Protein AF-A0A2E2PGY3-F1 (afdb_monomer)

Mean predicted aligned error: 15.73 Å

pLDDT: mean 73.82, std 18.49, range [37.84, 97.12]

Nearest PDB structures (foldseek):
  5uvd-assembly1_A  TM=5.089E-01  e=6.255E+00  Paracoccidioides brasiliensis Pb18

Solvent-accessible surface area (backbone atoms only — not comparable to full-atom values): 9531 Å² total; per-residue (Å²): 136,83,91,79,80,88,80,83,88,72,84,86,68,101,68,79,84,71,74,74,75,70,61,72,87,73,39,71,64,53,62,58,50,50,64,49,35,76,74,41,61,76,64,38,73,75,42,98,61,32,68,62,49,49,49,50,43,37,78,70,53,62,66,45,64,40,75,43,79,54,97,93,40,84,41,79,24,31,36,24,83,54,60,84,36,46,77,40,78,34,84,44,70,72,65,18,63,47,81,81,63,63,69,62,51,53,54,48,52,57,48,42,76,76,40,43,70,61,53,50,54,54,51,53,51,47,44,72,70,35,68,67,48,47,50,46,67,60,74,65,54,71,90,60,72,86,70,79,60,91,129

Foldseek 3Di:
DDDDDDDDPDDPDPPPPPPPPPPPVPPPVVVVVVVVCVVPVVVLVVDPPSVVVVVVCCVFPVPAFAWDDDPLDIDTWHAACDAPQHRDTHRGNVVRNDDDDVVVVVVVVVCCVVCVVVVVVVVVCCCPPRPVSVVRVVVRDPPDPVPPDDD

Radius of gyration: 26.33 Å; Cα contacts (8 Å, |Δi|>4): 103; chains: 1; bounding box: 44×37×96 Å

Secondary structure (DSSP, 8-state):
-------------TTTT------GGG-HHHHHHHHHHTT-GGGGGGSTTHHHHHHHHIIIIITTEEEEEETTEEEEEEEP-SSTTTT-EESSSGGGTSPP-HHHHHHHHHHHHHHHHHHHHHHHHHHHH-HHHHHHHHHT--S-TT-----

Structure (mmCIF, N/CA/C/O backbone):
data_AF-A0A2E2PGY3-F1
#
_entry.id   AF-A0A2E2PGY3-F1
#
loop_
_atom_site.group_PDB
_atom_site.id
_atom_site.type_symbol
_atom_site.label_atom_id
_atom_site.label_alt_id
_atom_site.label_comp_id
_atom_site.label_asym_id
_atom_site.label_entity_id
_atom_site.label_seq_id
_atom_site.pdbx_PDB_ins_code
_atom_site.Cartn_x
_atom_site.Cartn_y
_atom_site.Cartn_z
_atom_site.occupancy
_atom_site.B_iso_or_equiv
_atom_site.auth_seq_id
_atom_site.auth_comp_id
_atom_site.auth_asym_id
_atom_site.auth_atom_id
_atom_site.pdbx_PDB_model_num
ATOM 1 N N . MET A 1 1 ? 32.271 5.267 -75.130 1.00 41.75 1 MET A N 1
ATOM 2 C CA . MET A 1 1 ? 32.790 5.834 -73.867 1.00 41.75 1 MET A CA 1
ATOM 3 C C . MET A 1 1 ? 31.605 6.355 -73.077 1.00 41.75 1 MET A C 1
ATOM 5 O O . MET A 1 1 ? 30.869 7.186 -73.586 1.00 41.75 1 MET A O 1
ATOM 9 N N . PHE A 1 2 ? 31.351 5.750 -71.919 1.00 45.00 2 PHE A N 1
ATOM 10 C CA . PHE A 1 2 ? 30.155 5.962 -71.108 1.00 45.00 2 PHE A CA 1
ATOM 11 C C . PHE A 1 2 ? 30.185 7.317 -70.392 1.00 45.00 2 PHE A C 1
ATOM 13 O O . PHE A 1 2 ? 31.147 7.625 -69.694 1.00 45.00 2 PHE A O 1
ATOM 20 N N . LEU A 1 3 ? 29.094 8.073 -70.526 1.00 45.09 3 LEU A N 1
ATOM 21 C CA . LEU A 1 3 ? 28.716 9.149 -69.613 1.00 45.09 3 LEU A CA 1
ATOM 22 C C . LEU A 1 3 ? 28.573 8.563 -68.202 1.00 45.09 3 LEU A C 1
ATOM 24 O O . LEU A 1 3 ? 27.796 7.626 -68.004 1.00 45.09 3 LEU A O 1
ATOM 28 N N . ARG A 1 4 ? 29.300 9.106 -67.222 1.00 47.47 4 ARG A N 1
ATOM 29 C CA . ARG A 1 4 ? 29.033 8.851 -65.804 1.00 47.47 4 ARG A CA 1
ATOM 30 C C . ARG A 1 4 ? 28.898 10.160 -65.048 1.00 47.47 4 ARG A C 1
ATOM 32 O O . ARG A 1 4 ? 29.622 11.120 -65.277 1.00 47.47 4 ARG A O 1
ATOM 39 N N . GLN A 1 5 ? 27.860 10.136 -64.232 1.00 45.78 5 GLN A N 1
ATOM 40 C CA . GLN A 1 5 ? 27.183 11.232 -63.580 1.00 45.78 5 GLN A CA 1
ATOM 41 C C . GLN A 1 5 ? 27.999 11.828 -62.429 1.00 45.78 5 GLN A C 1
ATOM 43 O O . GLN A 1 5 ? 28.863 11.180 -61.841 1.00 45.78 5 GLN A O 1
ATOM 48 N N . ILE A 1 6 ? 27.651 13.079 -62.151 1.00 46.66 6 ILE A N 1
ATOM 49 C CA . ILE A 1 6 ? 27.990 13.933 -61.014 1.00 46.66 6 ILE A CA 1
ATOM 50 C C . ILE A 1 6 ? 27.915 13.149 -59.691 1.00 46.66 6 ILE A C 1
ATOM 52 O O . ILE A 1 6 ? 26.900 12.514 -59.411 1.00 46.66 6 ILE A O 1
ATOM 56 N N . THR A 1 7 ? 28.964 13.215 -58.868 1.00 45.09 7 THR A N 1
ATOM 57 C CA . THR A 1 7 ? 28.891 12.843 -57.447 1.00 45.09 7 THR A CA 1
ATOM 58 C C . THR A 1 7 ? 28.907 14.119 -56.617 1.00 45.09 7 THR A C 1
ATOM 60 O O . THR A 1 7 ? 29.969 14.709 -56.407 1.00 45.09 7 THR A O 1
ATOM 63 N N . ASP A 1 8 ? 27.731 14.548 -56.168 1.00 46.00 8 ASP A N 1
ATOM 64 C CA . ASP A 1 8 ? 27.585 15.622 -55.193 1.00 46.00 8 ASP A CA 1
ATOM 65 C C . ASP A 1 8 ? 28.167 15.162 -53.850 1.00 46.00 8 ASP A C 1
ATOM 67 O O . ASP A 1 8 ? 27.641 14.263 -53.193 1.00 46.00 8 ASP A O 1
ATOM 71 N N . GLN A 1 9 ? 29.276 15.773 -53.431 1.00 48.19 9 GLN A N 1
ATOM 72 C CA . GLN A 1 9 ? 29.701 15.731 -52.036 1.00 48.19 9 GLN A CA 1
ATOM 73 C C . GLN A 1 9 ? 28.863 16.740 -51.249 1.00 48.19 9 GLN A C 1
ATOM 75 O O . GLN A 1 9 ? 29.236 17.904 -51.119 1.00 48.19 9 GLN A O 1
ATOM 80 N N . THR A 1 10 ? 27.727 16.301 -50.710 1.00 47.69 10 THR A N 1
ATOM 81 C CA . THR A 1 10 ? 26.985 17.063 -49.699 1.00 47.69 10 THR A CA 1
ATOM 82 C C . THR A 1 10 ? 27.002 16.333 -48.364 1.00 47.69 10 THR A C 1
ATOM 84 O O . THR A 1 10 ? 26.327 15.325 -48.201 1.00 47.69 10 THR A O 1
ATOM 87 N N . ASN A 1 11 ? 27.771 16.898 -47.430 1.00 54.12 11 ASN A N 1
ATOM 88 C CA . ASN A 1 11 ? 27.527 16.963 -45.986 1.00 54.12 11 ASN A CA 1
ATOM 89 C C . ASN A 1 11 ? 26.801 15.776 -45.331 1.00 54.12 11 ASN A C 1
ATOM 91 O O . ASN A 1 11 ? 25.578 15.787 -45.205 1.00 54.12 11 ASN A O 1
ATOM 95 N N . GLU A 1 12 ? 27.571 14.866 -44.735 1.00 51.31 12 GLU A N 1
ATOM 96 C CA . GLU A 1 12 ? 27.091 14.059 -43.611 1.00 51.31 12 GLU A CA 1
ATOM 97 C C . GLU A 1 12 ? 27.669 14.638 -42.317 1.00 51.31 12 GLU A C 1
ATOM 99 O O . GLU A 1 12 ? 28.880 14.753 -42.124 1.00 51.31 12 GLU A O 1
ATOM 104 N N . GLY A 1 13 ? 26.754 15.165 -41.509 1.00 45.41 13 GLY A N 1
ATOM 105 C CA . GLY A 1 13 ? 27.012 16.154 -40.483 1.00 45.41 13 GLY A CA 1
ATOM 106 C C . GLY A 1 13 ? 27.835 15.662 -39.299 1.00 45.41 13 GLY A C 1
ATOM 107 O O . GLY A 1 13 ? 27.695 14.556 -38.789 1.00 45.41 13 GLY A O 1
ATOM 108 N N . ILE A 1 14 ? 28.581 16.617 -38.757 1.00 45.00 14 ILE A N 1
ATOM 109 C CA . ILE A 1 14 ? 29.326 16.600 -37.493 1.00 45.00 14 ILE A CA 1
ATOM 110 C C . ILE A 1 14 ? 28.410 16.470 -36.241 1.00 45.00 14 ILE A C 1
ATOM 112 O O . ILE A 1 14 ? 28.833 16.711 -35.115 1.00 45.00 14 ILE A O 1
ATOM 116 N N . PHE A 1 15 ? 27.144 16.073 -36.426 1.00 41.22 15 PHE A N 1
ATOM 117 C CA . PHE A 1 15 ? 26.075 16.053 -35.420 1.00 41.22 15 PHE A CA 1
ATOM 118 C C . PHE A 1 15 ? 25.386 14.685 -35.253 1.00 41.22 15 PHE A C 1
ATOM 120 O O . PHE A 1 15 ? 24.255 14.617 -34.784 1.00 41.22 15 PHE A O 1
ATOM 127 N N . ASP A 1 16 ? 26.079 13.579 -35.518 1.00 42.88 16 ASP A N 1
ATOM 128 C CA . ASP A 1 16 ? 25.593 12.224 -35.194 1.00 42.88 16 ASP A CA 1
ATOM 129 C C . ASP A 1 16 ? 25.912 11.785 -33.741 1.00 42.88 16 ASP A C 1
ATOM 131 O O . ASP A 1 16 ? 25.995 10.603 -33.419 1.00 42.88 16 ASP A O 1
ATOM 135 N N . ILE A 1 17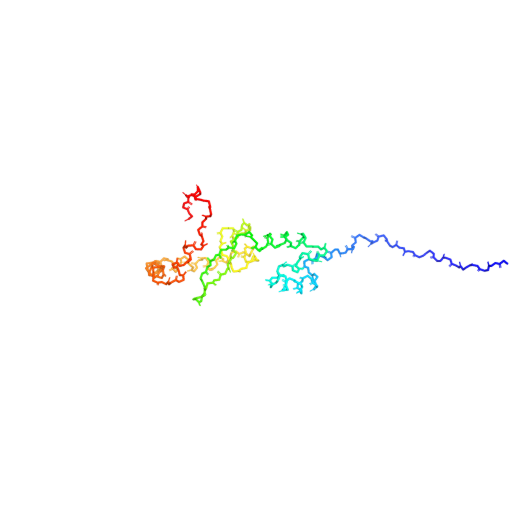 ? 26.065 12.746 -32.821 1.00 41.69 17 ILE A N 1
ATOM 136 C CA . ILE A 1 17 ? 26.319 12.514 -31.380 1.00 41.69 17 ILE A CA 1
ATOM 137 C C . ILE A 1 17 ? 25.010 12.386 -30.574 1.00 41.69 17 ILE A C 1
ATOM 139 O O . ILE A 1 17 ? 25.006 11.886 -29.453 1.00 41.69 17 ILE A O 1
ATOM 143 N N . PHE A 1 18 ? 23.871 12.775 -31.154 1.00 41.25 18 PHE A N 1
ATOM 144 C CA . PHE A 1 18 ? 22.553 12.720 -30.511 1.00 41.25 18 PHE A CA 1
ATOM 145 C C . PHE A 1 18 ? 21.610 11.714 -31.179 1.00 41.25 18 PHE A C 1
ATOM 147 O O . PHE A 1 18 ? 20.409 11.962 -31.309 1.00 41.25 18 PHE A O 1
ATOM 154 N N . LYS A 1 19 ? 22.111 10.531 -31.556 1.00 48.34 19 LYS A N 1
ATOM 155 C CA . LYS A 1 19 ? 21.217 9.381 -31.736 1.00 48.34 19 LYS A CA 1
ATOM 156 C C . LYS A 1 19 ? 20.653 9.047 -30.358 1.00 48.34 19 LYS A C 1
ATOM 158 O O . LYS A 1 19 ? 21.279 8.361 -29.560 1.00 48.34 19 LYS A O 1
ATOM 163 N N . SER A 1 20 ? 19.491 9.623 -30.056 1.00 49.06 20 SER A N 1
ATOM 164 C CA . SER A 1 20 ? 18.721 9.322 -28.862 1.00 49.06 20 SER A CA 1
ATOM 165 C C . SER A 1 20 ? 18.471 7.818 -28.842 1.00 49.06 20 SER A C 1
ATOM 167 O O . SER A 1 20 ? 17.581 7.322 -29.542 1.00 49.06 20 SER A O 1
ATOM 169 N N . GLU A 1 21 ? 19.238 7.079 -28.049 1.00 48.09 21 GLU A N 1
ATOM 170 C CA . GLU A 1 21 ? 18.761 5.817 -27.517 1.00 48.09 21 GLU A CA 1
ATOM 171 C C . GLU A 1 21 ? 17.485 6.158 -26.748 1.00 48.09 21 GLU A C 1
ATOM 173 O O . GLU A 1 21 ? 17.516 6.618 -25.609 1.00 48.09 21 GLU A O 1
ATOM 178 N N . LYS A 1 22 ? 16.325 6.010 -27.395 1.00 49.66 22 LYS A N 1
ATOM 179 C CA . LYS A 1 22 ? 15.083 5.861 -26.647 1.00 49.66 22 LYS A CA 1
ATOM 180 C C . LYS A 1 22 ? 15.340 4.686 -25.722 1.00 49.66 22 LYS A C 1
ATOM 182 O O . LYS A 1 22 ? 15.514 3.569 -26.212 1.00 49.66 22 LYS A O 1
ATOM 187 N N . GLU A 1 23 ? 15.410 4.944 -24.416 1.00 57.88 23 GLU A N 1
ATOM 188 C CA . GLU A 1 23 ? 15.515 3.874 -23.438 1.00 57.88 23 GLU A CA 1
ATOM 189 C C . GLU A 1 23 ? 14.444 2.836 -23.785 1.00 57.88 23 GLU A C 1
ATOM 191 O O . GLU A 1 23 ? 13.256 3.149 -23.891 1.00 57.88 23 GLU A O 1
ATOM 196 N N . LEU A 1 24 ? 14.872 1.593 -24.000 1.00 53.72 24 LEU A N 1
ATOM 197 C CA . LEU A 1 24 ? 14.041 0.471 -24.445 1.00 53.72 24 LEU A CA 1
ATOM 198 C C . LEU A 1 24 ? 12.735 0.306 -23.632 1.00 53.72 24 LEU A C 1
ATOM 200 O O . LEU A 1 24 ? 11.739 -0.236 -24.123 1.00 53.72 24 LEU A O 1
ATOM 204 N N . LYS A 1 25 ? 12.749 0.835 -22.405 1.00 48.91 25 LYS A N 1
ATOM 205 C CA . LYS A 1 25 ? 11.670 0.913 -21.418 1.00 48.91 25 LYS A CA 1
ATOM 206 C C . LYS A 1 25 ? 10.433 1.693 -21.893 1.00 48.91 25 LYS A C 1
ATOM 208 O O . LYS A 1 25 ? 9.338 1.367 -21.440 1.00 48.91 25 LYS A O 1
ATOM 213 N N . ASP A 1 26 ? 10.585 2.648 -22.815 1.00 53.69 26 ASP A N 1
ATOM 214 C CA . ASP A 1 26 ? 9.495 3.507 -23.314 1.00 53.69 26 ASP A CA 1
ATOM 215 C C . ASP A 1 26 ? 8.982 3.112 -24.708 1.00 53.69 26 ASP A C 1
ATOM 217 O O . ASP A 1 26 ? 8.103 3.772 -25.271 1.00 53.69 26 ASP A O 1
ATOM 221 N N . SER A 1 27 ? 9.483 2.012 -25.281 1.00 62.62 27 SER A N 1
ATOM 222 C CA . SER A 1 27 ? 8.948 1.511 -26.547 1.00 62.62 27 SER A CA 1
ATOM 223 C C . SER A 1 27 ? 7.505 0.993 -26.357 1.00 62.62 27 SER A C 1
ATOM 225 O O . SER A 1 27 ? 7.236 0.190 -25.454 1.00 62.62 27 SER A O 1
ATOM 227 N N . PRO A 1 28 ? 6.539 1.423 -27.193 1.00 63.62 28 PRO A N 1
ATOM 228 C CA . PRO A 1 28 ? 5.149 0.968 -27.089 1.00 63.62 28 PRO A CA 1
ATOM 229 C C . PRO A 1 28 ? 5.019 -0.552 -27.281 1.00 63.62 28 PRO A C 1
ATOM 231 O O . PRO A 1 28 ? 4.136 -1.178 -26.692 1.00 63.62 28 PRO A O 1
ATOM 234 N N . GLU A 1 29 ? 5.952 -1.154 -28.019 1.00 59.91 29 GLU A N 1
ATOM 235 C CA . GLU A 1 29 ? 6.090 -2.600 -28.182 1.00 59.91 29 GLU A CA 1
ATOM 236 C C . GLU A 1 29 ? 6.349 -3.295 -26.835 1.00 59.91 29 GLU A C 1
ATOM 238 O O . GLU A 1 29 ? 5.603 -4.198 -26.451 1.00 59.91 29 GLU A O 1
ATOM 243 N N . PHE A 1 30 ? 7.326 -2.832 -26.049 1.00 63.19 30 PHE A N 1
ATOM 244 C CA . PHE A 1 30 ? 7.693 -3.458 -24.773 1.00 63.19 30 PHE A CA 1
ATOM 245 C C . PHE A 1 30 ? 6.532 -3.472 -23.766 1.00 63.19 30 PHE A C 1
ATOM 247 O O . PHE A 1 30 ? 6.288 -4.476 -23.090 1.00 63.19 30 PHE A O 1
ATOM 254 N N . LYS A 1 31 ? 5.735 -2.396 -23.721 1.00 61.28 31 LYS A N 1
ATOM 255 C CA . LYS A 1 31 ? 4.544 -2.301 -22.860 1.00 61.28 31 LYS A CA 1
ATOM 256 C C . LYS A 1 31 ? 3.413 -3.239 -23.303 1.00 61.28 31 LYS A C 1
ATOM 258 O O . LYS A 1 31 ? 2.695 -3.770 -22.450 1.00 61.28 31 LYS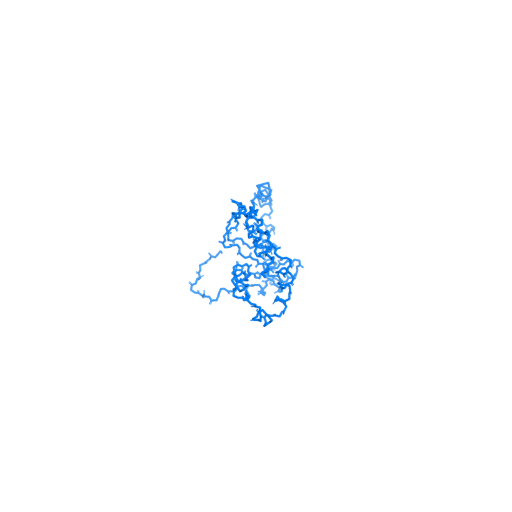 A O 1
ATOM 263 N N . GLY A 1 32 ? 3.256 -3.447 -24.612 1.00 64.62 32 GLY A N 1
ATOM 264 C CA . GLY A 1 32 ? 2.280 -4.378 -25.185 1.00 64.62 32 GLY A CA 1
ATOM 265 C C . GLY A 1 32 ? 2.600 -5.834 -24.844 1.00 64.62 32 GLY A C 1
ATOM 266 O O . GLY A 1 32 ? 1.747 -6.556 -24.320 1.00 64.62 32 GLY A O 1
ATOM 267 N N . TRP A 1 33 ? 3.854 -6.237 -25.046 1.00 66.56 33 TRP A N 1
ATOM 268 C CA . TRP A 1 33 ? 4.316 -7.604 -24.802 1.00 66.56 33 TRP A CA 1
ATOM 269 C C . TRP A 1 33 ? 4.411 -7.960 -23.308 1.00 66.56 33 TRP A C 1
ATOM 271 O O . TRP A 1 33 ? 4.067 -9.078 -22.924 1.00 66.56 33 TRP A O 1
ATOM 281 N N . LEU A 1 34 ? 4.736 -6.997 -22.432 1.00 64.69 34 LEU A N 1
ATOM 282 C CA . LEU A 1 34 ? 4.750 -7.173 -20.968 1.00 64.69 34 LEU A CA 1
ATOM 283 C C . LEU A 1 34 ? 3.433 -7.757 -20.424 1.00 64.69 34 LEU A C 1
ATOM 285 O O . LEU A 1 34 ? 3.436 -8.634 -19.557 1.00 64.69 34 LEU A O 1
ATOM 289 N N . LYS A 1 35 ? 2.288 -7.290 -20.937 1.00 66.75 35 LYS A N 1
ATOM 290 C CA . LYS A 1 35 ? 0.961 -7.750 -20.497 1.00 66.75 35 LYS A CA 1
ATOM 291 C C . LYS A 1 35 ? 0.679 -9.198 -20.915 1.00 66.75 35 LYS A C 1
ATOM 293 O O . LYS A 1 35 ? -0.088 -9.881 -20.234 1.00 66.75 35 LYS A O 1
ATOM 298 N N . LEU A 1 36 ? 1.286 -9.649 -22.013 1.00 68.75 36 LEU A N 1
ATOM 299 C CA . LEU A 1 36 ? 1.194 -11.015 -22.525 1.00 68.75 36 LEU A CA 1
ATOM 300 C C . LEU A 1 36 ? 2.099 -11.965 -21.722 1.00 68.75 36 LEU A C 1
ATOM 302 O O . LEU A 1 36 ? 1.633 -13.006 -21.262 1.00 68.75 36 LEU A O 1
ATOM 306 N N . TYR A 1 37 ? 3.348 -11.563 -21.461 1.00 67.81 37 TYR A N 1
ATOM 307 C CA . TYR A 1 37 ? 4.324 -12.355 -20.697 1.00 67.81 37 TYR A CA 1
ATOM 308 C C . TYR A 1 37 ? 3.900 -12.605 -19.246 1.00 67.81 37 TYR A C 1
ATOM 310 O O . TYR A 1 37 ? 4.134 -13.681 -18.704 1.00 67.81 37 TYR A O 1
ATOM 318 N N . LEU A 1 38 ? 3.212 -11.645 -18.618 1.00 64.94 38 LEU A N 1
ATOM 319 C CA . LEU A 1 38 ? 2.643 -11.828 -17.276 1.00 64.94 38 LEU A CA 1
ATOM 320 C C . LEU A 1 38 ? 1.526 -12.880 -17.224 1.00 64.94 38 LEU A C 1
ATOM 322 O O . LEU A 1 38 ? 1.240 -13.400 -16.145 1.00 64.94 38 LEU A O 1
ATOM 326 N N . LYS A 1 39 ? 0.866 -13.160 -18.354 1.00 71.56 39 LYS A N 1
ATOM 327 C CA . LYS A 1 39 ? -0.168 -14.196 -18.448 1.00 71.56 39 LYS A CA 1
ATOM 328 C C . LYS A 1 39 ? 0.437 -15.563 -18.754 1.00 71.56 39 LYS A C 1
ATOM 330 O O . LYS A 1 39 ? 0.050 -16.520 -18.096 1.00 71.56 39 LYS A O 1
ATOM 335 N N . ASN A 1 40 ? 1.390 -15.623 -19.689 1.00 67.38 40 ASN A N 1
ATOM 336 C CA . ASN A 1 40 ? 2.028 -16.858 -20.144 1.00 67.38 40 ASN A CA 1
ATOM 337 C C . ASN A 1 40 ? 3.561 -16.698 -20.144 1.00 67.38 40 ASN A C 1
ATOM 339 O O . ASN A 1 40 ? 4.110 -16.112 -21.083 1.00 67.38 40 ASN A O 1
ATOM 343 N N . PRO A 1 41 ? 4.257 -17.205 -19.114 1.00 60.81 41 PRO A N 1
ATOM 344 C CA . PRO A 1 41 ? 5.700 -17.023 -18.970 1.00 60.81 41 PRO A CA 1
ATOM 345 C C . PRO A 1 41 ? 6.514 -17.764 -20.042 1.00 60.81 41 PRO A C 1
ATOM 347 O O . PRO A 1 41 ? 7.569 -17.274 -20.428 1.00 60.81 41 PRO A O 1
ATOM 350 N N . ASP A 1 42 ? 6.009 -18.874 -20.586 1.00 60.50 42 ASP A N 1
ATOM 351 C CA . ASP A 1 42 ? 6.725 -19.687 -21.584 1.00 60.50 42 ASP A CA 1
ATOM 352 C C . ASP A 1 42 ? 6.891 -18.961 -22.930 1.00 60.50 42 ASP A C 1
ATOM 354 O O . ASP A 1 42 ? 7.867 -19.162 -23.647 1.00 60.50 42 ASP A O 1
ATOM 358 N N . ILE A 1 43 ? 5.983 -18.030 -23.244 1.00 64.19 43 ILE A N 1
ATOM 359 C CA . ILE A 1 43 ? 6.070 -17.176 -24.440 1.00 64.19 43 ILE A CA 1
ATOM 360 C C . ILE A 1 43 ? 7.247 -16.196 -24.323 1.00 64.19 43 ILE A C 1
ATOM 362 O O . ILE A 1 43 ? 7.817 -15.790 -25.334 1.00 64.19 43 ILE A O 1
ATOM 366 N N . ALA A 1 44 ? 7.649 -15.830 -23.100 1.00 62.75 44 ALA A N 1
ATOM 367 C CA . ALA A 1 44 ? 8.760 -14.907 -22.894 1.00 62.75 44 ALA A CA 1
ATOM 368 C C . ALA A 1 44 ? 10.090 -15.486 -23.394 1.00 62.75 44 ALA A C 1
ATOM 370 O O . ALA A 1 44 ? 10.926 -14.709 -23.847 1.00 62.75 44 ALA A O 1
ATOM 371 N N . ALA A 1 45 ? 10.265 -16.814 -23.360 1.00 61.44 45 ALA A N 1
ATOM 372 C CA . ALA A 1 45 ? 11.482 -17.496 -23.810 1.00 61.44 45 ALA A CA 1
ATOM 373 C C . ALA A 1 45 ? 11.723 -17.374 -25.327 1.00 61.44 45 ALA A C 1
ATOM 375 O O . ALA A 1 45 ? 12.854 -17.502 -25.783 1.00 61.44 45 ALA A O 1
ATOM 376 N N . MET A 1 46 ? 10.675 -17.084 -26.105 1.00 62.22 46 MET A N 1
ATOM 377 C CA . MET A 1 46 ? 10.746 -16.963 -27.566 1.00 62.22 46 MET A CA 1
ATOM 378 C C . MET A 1 46 ? 11.169 -15.565 -28.047 1.00 62.22 46 MET A C 1
ATOM 380 O O . MET A 1 46 ? 11.386 -15.357 -29.240 1.00 62.22 46 MET A O 1
ATOM 384 N N . HIS A 1 47 ? 11.266 -14.574 -27.155 1.00 66.81 47 HIS A N 1
ATOM 385 C CA . HIS A 1 47 ? 11.614 -13.206 -27.534 1.00 66.81 47 HIS A CA 1
ATOM 386 C C . HIS A 1 47 ? 13.133 -13.001 -27.586 1.00 66.81 47 HIS A C 1
ATOM 388 O O . HIS A 1 47 ? 13.849 -13.352 -26.653 1.00 66.81 47 HIS A O 1
ATOM 394 N N . LYS A 1 48 ? 13.626 -12.322 -28.633 1.00 74.75 48 LYS A N 1
ATOM 395 C CA . LYS A 1 48 ? 15.065 -12.097 -28.887 1.00 74.75 48 LYS A CA 1
ATOM 396 C C . LYS A 1 48 ? 15.830 -11.440 -27.721 1.00 74.75 48 LYS A C 1
ATOM 398 O O . LYS A 1 48 ? 17.035 -11.608 -27.615 1.00 74.75 48 LYS A O 1
ATOM 403 N N . ARG A 1 49 ? 15.134 -10.699 -26.849 1.00 66.69 49 ARG A N 1
ATOM 404 C CA . ARG A 1 49 ? 15.681 -10.025 -25.647 1.00 66.69 49 ARG A CA 1
ATOM 405 C C . ARG A 1 49 ? 15.080 -10.557 -24.338 1.00 66.69 49 ARG A C 1
ATOM 407 O O . ARG A 1 49 ? 14.762 -9.793 -23.431 1.00 66.69 49 ARG A O 1
ATOM 414 N N . HIS A 1 50 ? 14.819 -11.861 -24.272 1.00 67.62 50 HIS A N 1
ATOM 415 C CA . HIS A 1 50 ? 14.241 -12.514 -23.094 1.00 67.62 50 HIS A CA 1
ATOM 416 C C . HIS A 1 50 ? 15.062 -12.286 -21.814 1.00 67.62 50 HIS A C 1
ATOM 418 O O . HIS A 1 50 ? 14.491 -12.026 -20.756 1.00 67.62 50 HIS A O 1
ATOM 424 N N . GLU A 1 51 ? 16.391 -12.334 -21.911 1.00 67.88 51 GLU A N 1
ATOM 425 C CA . GLU A 1 51 ? 17.301 -12.188 -20.767 1.00 67.88 51 GLU A CA 1
ATOM 426 C C . GLU A 1 51 ? 17.194 -10.804 -20.112 1.00 67.88 51 GLU A C 1
ATOM 428 O O . GLU A 1 51 ? 17.086 -10.696 -18.892 1.00 67.88 51 GLU A O 1
ATOM 433 N N . GLU A 1 52 ? 17.093 -9.742 -20.914 1.00 66.81 52 GLU A N 1
ATOM 434 C CA . GLU A 1 52 ? 16.874 -8.372 -20.430 1.00 66.81 52 GLU A CA 1
ATOM 435 C C . GLU A 1 52 ? 15.498 -8.211 -19.765 1.00 66.81 52 GLU A C 1
ATOM 437 O O . GLU A 1 52 ? 15.347 -7.489 -18.777 1.00 66.81 52 GLU A O 1
ATOM 442 N N . PHE A 1 53 ? 14.479 -8.917 -20.267 1.00 64.44 53 PHE A N 1
ATOM 443 C CA . PHE A 1 53 ? 13.155 -8.943 -19.650 1.00 64.44 53 PHE A CA 1
ATOM 444 C C . PHE A 1 53 ? 13.158 -9.706 -18.324 1.00 64.44 53 PHE A C 1
ATOM 446 O O . PHE A 1 53 ? 12.518 -9.264 -17.372 1.00 64.44 53 PHE A O 1
ATOM 453 N N . LEU A 1 54 ? 13.876 -10.830 -18.237 1.00 64.25 54 LEU A N 1
ATOM 454 C CA . LEU A 1 54 ? 14.082 -11.546 -16.981 1.00 64.25 54 LEU A CA 1
ATOM 455 C C . LEU A 1 54 ? 14.807 -10.667 -15.970 1.00 64.25 54 LEU A C 1
ATOM 457 O O . LEU A 1 54 ? 14.388 -10.633 -14.818 1.00 64.25 54 LEU A O 1
ATOM 461 N N . GLN A 1 55 ? 15.831 -9.927 -16.392 1.00 65.94 55 GLN A N 1
ATOM 462 C CA . GLN A 1 55 ? 16.534 -8.965 -15.550 1.00 65.94 55 GLN A CA 1
ATOM 463 C C . GLN A 1 55 ? 15.573 -7.873 -15.053 1.00 65.94 55 GLN A C 1
ATOM 465 O O . GLN A 1 55 ? 15.429 -7.691 -13.849 1.00 65.94 55 GLN A O 1
ATOM 470 N N . TYR A 1 56 ? 14.790 -7.253 -15.946 1.00 64.44 56 TYR A N 1
ATOM 471 C CA . TYR A 1 56 ? 13.752 -6.282 -15.576 1.00 64.44 56 TYR A CA 1
ATOM 472 C C . TYR A 1 56 ? 12.691 -6.872 -14.632 1.00 64.44 56 TYR A C 1
ATOM 474 O O . TYR A 1 56 ? 12.315 -6.232 -13.651 1.00 64.44 56 TYR A O 1
ATOM 482 N N . TYR A 1 57 ? 12.194 -8.081 -14.901 1.00 63.44 57 TYR A N 1
ATOM 483 C CA . TYR A 1 57 ? 11.224 -8.781 -14.060 1.00 63.44 57 TYR A CA 1
ATOM 484 C C . TYR A 1 57 ? 11.823 -9.143 -12.704 1.00 63.44 57 TYR A C 1
ATOM 486 O O . TYR A 1 57 ? 11.150 -9.022 -11.686 1.00 63.44 57 TYR A O 1
ATOM 494 N N . ASN A 1 58 ? 13.080 -9.565 -12.651 1.00 63.00 58 ASN A N 1
ATOM 495 C CA . ASN A 1 58 ? 13.753 -9.822 -11.392 1.00 63.00 58 ASN A CA 1
ATOM 496 C C . ASN A 1 58 ? 13.852 -8.507 -10.612 1.00 63.00 58 ASN A C 1
ATOM 498 O O . ASN A 1 58 ? 13.175 -8.376 -9.593 1.00 63.00 58 ASN A O 1
ATOM 502 N N . ASP A 1 59 ? 14.491 -7.494 -11.191 1.00 56.75 59 ASP A N 1
ATOM 503 C CA . ASP A 1 59 ? 14.762 -6.194 -10.574 1.00 56.75 59 ASP A CA 1
ATOM 504 C C . ASP A 1 59 ? 13.494 -5.417 -10.163 1.00 56.75 59 ASP A C 1
ATOM 506 O O . ASP A 1 59 ? 13.509 -4.681 -9.176 1.00 56.75 59 ASP A O 1
ATOM 510 N N . ASN A 1 60 ? 12.374 -5.580 -10.884 1.00 52.59 60 ASN A N 1
ATOM 511 C CA . ASN A 1 60 ? 11.129 -4.831 -10.639 1.00 52.59 60 ASN A CA 1
ATOM 512 C C . ASN A 1 60 ? 9.982 -5.668 -10.052 1.00 52.59 60 ASN A C 1
ATOM 514 O O . ASN A 1 60 ? 9.020 -5.096 -9.528 1.00 52.59 60 ASN A O 1
ATOM 518 N N . VAL A 1 61 ? 10.035 -7.000 -10.149 1.00 57.44 61 VAL A N 1
ATOM 519 C CA . VAL A 1 61 ? 8.924 -7.893 -9.774 1.00 57.44 61 VAL A CA 1
ATOM 520 C C . VAL A 1 61 ? 9.355 -8.994 -8.806 1.00 57.44 61 VAL A C 1
ATOM 522 O O . VAL A 1 61 ? 8.635 -9.220 -7.842 1.00 57.44 61 VAL A O 1
ATOM 525 N N . LYS A 1 62 ? 10.484 -9.686 -8.988 1.00 56.78 62 LYS A N 1
ATOM 526 C CA . LYS A 1 62 ? 10.829 -10.873 -8.173 1.00 56.78 62 LYS A CA 1
ATOM 527 C C . LYS A 1 62 ? 11.390 -10.517 -6.791 1.00 56.78 62 LYS A C 1
ATOM 529 O O . LYS A 1 62 ? 11.118 -11.226 -5.818 1.00 56.78 62 LYS A O 1
ATOM 534 N N . GLU A 1 63 ? 12.112 -9.407 -6.678 1.00 56.66 63 GLU A N 1
ATOM 535 C CA . GLU A 1 63 ? 12.777 -8.974 -5.444 1.00 56.66 63 GLU A CA 1
ATOM 536 C C . GLU A 1 63 ? 11.752 -8.328 -4.484 1.00 56.66 63 GLU A C 1
ATOM 538 O O . GLU A 1 63 ? 11.388 -7.161 -4.599 1.00 56.66 63 GLU A O 1
ATOM 543 N N . GLY A 1 64 ? 11.248 -9.081 -3.500 1.00 64.38 64 GLY A N 1
ATOM 544 C CA . GLY A 1 64 ? 10.506 -8.503 -2.369 1.00 64.38 64 GLY A CA 1
ATOM 545 C C . GLY A 1 64 ? 8.980 -8.427 -2.499 1.00 64.38 64 GLY A C 1
ATOM 546 O O . GLY A 1 64 ? 8.351 -7.647 -1.777 1.00 64.38 64 GLY A O 1
ATOM 547 N N . LEU A 1 65 ? 8.344 -9.245 -3.342 1.00 77.81 65 LEU A N 1
ATOM 548 C CA . LEU A 1 65 ? 6.885 -9.416 -3.303 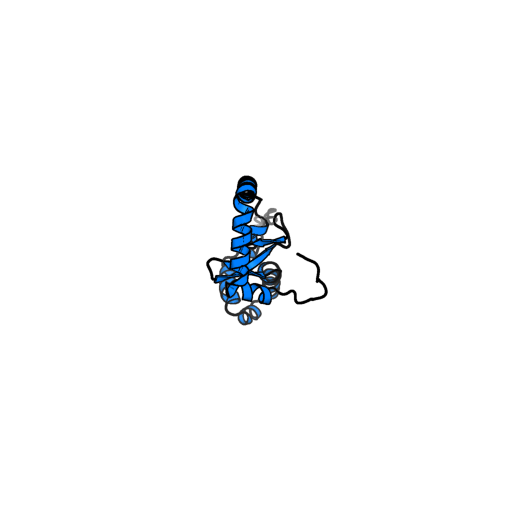1.00 77.81 65 LEU A CA 1
ATOM 549 C C . LEU A 1 65 ? 6.439 -9.963 -1.937 1.00 77.81 65 LEU A C 1
ATOM 551 O O . LEU A 1 65 ? 6.737 -11.093 -1.560 1.00 77.81 65 LEU A O 1
ATOM 555 N N . VAL A 1 66 ? 5.680 -9.159 -1.197 1.00 86.44 66 VAL A N 1
ATO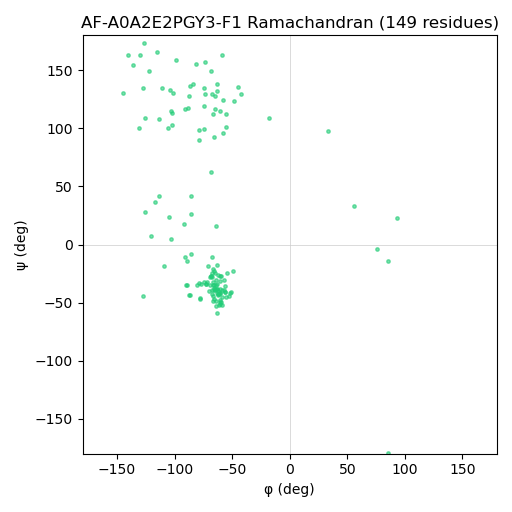M 556 C CA . VAL A 1 66 ? 5.093 -9.511 0.098 1.00 86.44 66 VAL A CA 1
ATOM 557 C C . VAL A 1 66 ? 3.588 -9.630 -0.060 1.00 86.44 66 VAL A C 1
ATOM 559 O O . VAL A 1 66 ? 2.924 -8.756 -0.623 1.00 86.44 66 VAL A O 1
ATOM 562 N N . TRP A 1 67 ? 3.008 -10.687 0.494 1.00 89.25 67 TRP A N 1
ATOM 563 C CA . TRP A 1 67 ? 1.561 -10.805 0.545 1.00 89.25 67 TRP A CA 1
ATOM 564 C C . TRP A 1 67 ? 0.996 -9.862 1.606 1.00 89.25 67 TRP A C 1
ATOM 566 O O . TRP A 1 67 ? 1.481 -9.783 2.733 1.00 89.25 67 TRP A O 1
ATOM 576 N N . SER A 1 68 ? -0.061 -9.134 1.268 1.00 90.94 68 SER A N 1
ATOM 577 C CA . SER A 1 68 ? -0.729 -8.187 2.160 1.00 90.94 68 SER A CA 1
ATOM 578 C C . SER A 1 68 ? -2.244 -8.253 1.989 1.00 90.94 68 SER A C 1
ATOM 580 O O . SER A 1 68 ? -2.750 -8.781 1.003 1.00 90.94 68 SER A O 1
ATOM 582 N N . ARG A 1 69 ? -2.993 -7.710 2.950 1.00 91.06 69 ARG A N 1
ATOM 583 C CA . ARG A 1 69 ? -4.456 -7.631 2.881 1.00 91.06 69 ARG A CA 1
ATOM 584 C C . ARG A 1 69 ? -4.878 -6.208 2.537 1.00 91.06 69 ARG A C 1
ATOM 586 O O . ARG A 1 69 ? -4.413 -5.260 3.167 1.00 91.06 69 ARG A O 1
ATOM 593 N N . GLN A 1 70 ? -5.790 -6.059 1.583 1.00 89.75 70 GLN A N 1
ATOM 594 C CA . GLN A 1 70 ? -6.384 -4.775 1.207 1.00 89.75 70 GLN A CA 1
ATOM 595 C C . GLN A 1 70 ? -7.845 -4.981 0.812 1.00 89.75 70 GLN A C 1
ATOM 597 O O . GLN A 1 70 ? -8.146 -5.896 0.055 1.00 89.75 70 GLN A O 1
ATOM 602 N N . GLY A 1 71 ? -8.763 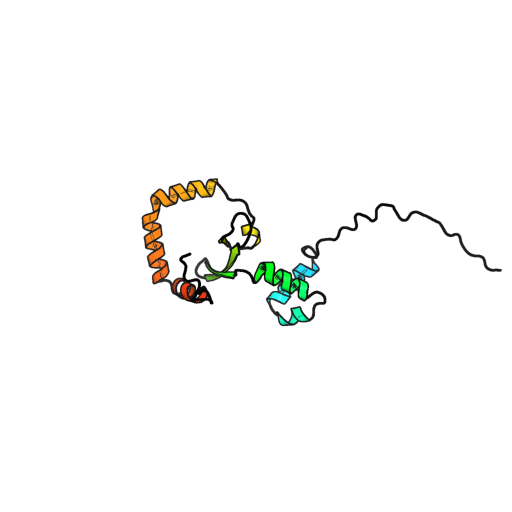-4.175 1.360 1.00 85.81 71 GLY A N 1
ATOM 603 C CA . GLY A 1 71 ? -10.192 -4.248 1.009 1.00 85.81 71 GLY A CA 1
ATOM 604 C C . GLY A 1 71 ? -10.812 -5.637 1.202 1.00 85.81 71 GLY A C 1
ATOM 605 O O . GLY A 1 71 ? -11.620 -6.082 0.400 1.00 85.81 71 GLY A O 1
ATOM 606 N N . GLY A 1 72 ? -10.346 -6.387 2.204 1.00 84.50 72 GLY A N 1
ATOM 607 C CA . GLY A 1 72 ? -10.784 -7.764 2.420 1.00 84.50 72 GLY A CA 1
ATOM 608 C C . GLY A 1 72 ? -10.191 -8.789 1.451 1.00 84.50 72 GLY A C 1
ATOM 609 O O . GLY A 1 72 ? -10.401 -9.965 1.688 1.00 84.50 72 GLY A O 1
ATOM 610 N N . LYS A 1 73 ? -9.405 -8.416 0.439 1.00 89.31 73 LYS A N 1
ATOM 611 C CA . LYS A 1 73 ? -8.729 -9.344 -0.483 1.00 89.31 73 LYS A CA 1
ATOM 612 C C . LYS A 1 73 ? -7.267 -9.566 -0.089 1.00 89.31 73 LYS A C 1
ATOM 614 O O . LYS A 1 73 ? -6.670 -8.753 0.623 1.00 89.31 73 LYS A O 1
ATOM 619 N N . GLN A 1 74 ? -6.706 -10.681 -0.551 1.00 90.94 74 GLN A N 1
ATOM 620 C CA . GLN A 1 74 ? -5.283 -10.987 -0.444 1.00 90.94 74 GLN A CA 1
ATOM 621 C C . GLN A 1 74 ? -4.588 -10.464 -1.704 1.00 90.94 74 GLN A C 1
ATOM 623 O O . GLN A 1 74 ? -4.907 -10.903 -2.803 1.00 90.94 74 GLN A O 1
ATOM 628 N N . VAL A 1 75 ? -3.680 -9.507 -1.550 1.00 90.62 75 VAL A N 1
ATOM 629 C CA . VAL A 1 75 ? -2.988 -8.832 -2.656 1.00 90.62 75 VAL A CA 1
ATOM 630 C C . VAL A 1 75 ? -1.482 -9.006 -2.516 1.00 90.62 75 VAL A C 1
ATOM 632 O O . VAL A 1 75 ? -0.964 -9.100 -1.399 1.00 90.62 75 VAL A O 1
ATOM 635 N N . ARG A 1 76 ? -0.766 -9.044 -3.639 1.00 88.06 76 ARG A N 1
ATOM 636 C CA . ARG A 1 76 ? 0.696 -8.935 -3.637 1.00 88.06 76 ARG A CA 1
ATOM 637 C C . ARG A 1 76 ? 1.088 -7.460 -3.595 1.00 88.06 76 ARG A C 1
ATOM 639 O O . ARG A 1 76 ? 0.450 -6.631 -4.237 1.00 88.06 76 ARG A O 1
ATOM 646 N N . LYS A 1 77 ? 2.095 -7.140 -2.792 1.00 88.56 77 LYS A N 1
ATOM 647 C CA . LYS A 1 77 ? 2.674 -5.804 -2.625 1.00 88.56 77 LYS A CA 1
ATOM 648 C C . LYS A 1 77 ? 4.187 -5.883 -2.763 1.00 88.56 77 LYS A C 1
ATOM 650 O O . LYS A 1 77 ? 4.752 -6.960 -2.628 1.00 88.56 77 LYS A O 1
ATOM 655 N N . TYR A 1 78 ? 4.829 -4.748 -2.981 1.00 87.50 78 TYR A N 1
ATOM 656 C CA . TYR A 1 78 ? 6.270 -4.657 -3.181 1.00 87.50 78 TYR A CA 1
ATOM 657 C C . TYR A 1 78 ? 6.973 -4.179 -1.905 1.00 87.50 78 TYR A C 1
ATOM 659 O O . TYR A 1 78 ? 6.553 -3.188 -1.304 1.00 87.50 78 TYR A O 1
ATOM 667 N N . ARG A 1 79 ? 8.027 -4.869 -1.460 1.00 88.69 79 ARG A N 1
ATOM 668 C CA . ARG A 1 79 ? 8.902 -4.417 -0.372 1.00 88.69 79 ARG A CA 1
ATOM 669 C C . ARG A 1 79 ? 10.023 -3.567 -0.959 1.00 88.69 79 ARG A C 1
ATOM 671 O O . ARG A 1 79 ? 10.858 -4.068 -1.694 1.00 88.69 79 ARG A O 1
ATOM 678 N N . CYS A 1 80 ? 10.078 -2.302 -0.562 1.00 87.88 80 CYS A N 1
ATOM 679 C CA . CYS A 1 80 ? 11.119 -1.380 -0.993 1.00 87.88 80 CYS A CA 1
ATOM 680 C C . CYS A 1 80 ? 12.491 -1.826 -0.464 1.00 87.88 80 CYS A C 1
ATOM 682 O O . CYS A 1 80 ? 12.714 -1.843 0.750 1.00 87.88 80 CYS A O 1
ATOM 684 N N . THR A 1 81 ? 13.406 -2.168 -1.366 1.00 83.88 81 THR A N 1
ATOM 685 C CA . THR A 1 81 ? 14.805 -2.536 -1.080 1.00 83.88 81 THR A CA 1
ATOM 686 C C . THR A 1 81 ? 15.731 -1.317 -1.089 1.00 83.88 81 THR A C 1
ATOM 688 O O . THR A 1 81 ? 16.640 -1.222 -0.261 1.00 83.88 81 THR A O 1
ATOM 691 N N . SER A 1 82 ? 15.445 -0.353 -1.962 1.00 81.75 82 SER A N 1
ATOM 692 C CA . SER A 1 82 ? 16.172 0.903 -2.157 1.00 81.75 82 SER A CA 1
ATOM 693 C C . SER A 1 82 ? 15.235 2.124 -2.072 1.00 81.75 82 SER A C 1
ATOM 695 O O . SER A 1 82 ? 14.015 1.989 -1.922 1.00 81.75 82 SER A O 1
ATOM 697 N N . GLY A 1 83 ? 15.822 3.326 -2.100 1.00 84.44 83 GLY A N 1
ATOM 698 C CA . GLY A 1 83 ? 15.100 4.602 -2.107 1.00 84.44 83 GLY A CA 1
ATOM 699 C C . GLY A 1 83 ? 14.708 5.146 -0.728 1.00 84.44 83 GLY A C 1
ATOM 700 O O . GLY A 1 83 ? 14.973 4.550 0.319 1.00 84.44 83 GLY A O 1
ATOM 701 N N . VAL A 1 84 ? 14.032 6.301 -0.730 1.00 88.56 84 VAL A N 1
ATOM 702 C CA . VAL A 1 84 ? 13.664 7.062 0.484 1.00 88.56 84 VAL A CA 1
ATOM 703 C C . VAL A 1 84 ? 12.726 6.269 1.409 1.00 88.56 84 VAL A C 1
ATOM 705 O O . VAL A 1 84 ? 12.692 6.472 2.622 1.00 88.56 84 VAL A O 1
ATOM 708 N N . ARG A 1 85 ? 11.951 5.326 0.858 1.00 89.75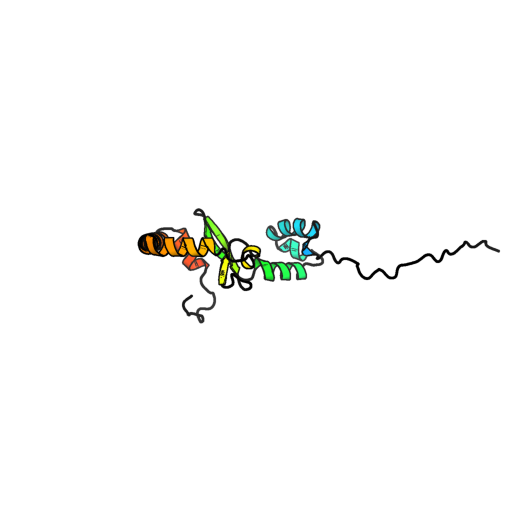 85 ARG A N 1
ATOM 709 C CA . ARG A 1 85 ? 11.000 4.486 1.608 1.00 89.75 85 ARG A CA 1
ATOM 710 C C . ARG A 1 85 ? 11.500 3.052 1.819 1.00 89.75 85 ARG A C 1
ATOM 712 O O . ARG A 1 85 ? 10.676 2.158 2.038 1.00 89.75 85 ARG A O 1
ATOM 719 N N . LYS A 1 86 ? 12.820 2.829 1.782 1.00 88.69 86 LYS A N 1
ATOM 720 C CA . LYS A 1 86 ? 13.467 1.534 2.053 1.00 88.69 86 LYS A CA 1
ATOM 721 C C . LYS A 1 86 ? 12.890 0.850 3.301 1.00 88.69 86 LYS A C 1
ATOM 723 O O . LYS A 1 86 ? 12.641 1.476 4.329 1.00 88.69 86 LYS A O 1
ATOM 728 N N . GLY A 1 87 ? 12.626 -0.450 3.186 1.00 86.62 87 GLY A N 1
ATOM 729 C CA . GLY A 1 87 ? 12.045 -1.296 4.230 1.00 86.62 87 GLY A CA 1
ATOM 730 C C . GLY A 1 87 ? 10.512 -1.296 4.300 1.00 86.62 87 GLY A C 1
ATOM 731 O O . GLY A 1 87 ? 9.937 -2.195 4.921 1.00 86.62 87 GLY A O 1
ATOM 732 N N . ARG A 1 88 ? 9.819 -0.348 3.650 1.00 90.19 88 ARG A N 1
ATOM 733 C CA . ARG A 1 88 ? 8.346 -0.304 3.628 1.00 90.19 88 ARG A CA 1
ATOM 734 C C . ARG A 1 88 ? 7.762 -1.252 2.581 1.00 90.19 88 ARG A C 1
ATOM 736 O O . ARG A 1 88 ? 8.397 -1.560 1.582 1.00 90.19 88 ARG A O 1
ATOM 743 N N . VAL A 1 89 ? 6.520 -1.683 2.803 1.00 89.94 89 VAL A N 1
ATOM 744 C CA . VAL A 1 89 ? 5.742 -2.468 1.831 1.00 89.94 89 VAL A CA 1
ATOM 745 C C . VAL A 1 89 ? 4.714 -1.552 1.165 1.00 89.94 89 VAL A C 1
ATOM 747 O O . VAL A 1 89 ? 3.809 -1.051 1.835 1.00 89.94 89 VAL A O 1
ATOM 750 N N . MET A 1 90 ? 4.860 -1.330 -0.139 1.00 90.31 90 MET A N 1
ATOM 751 C CA . MET A 1 90 ? 4.061 -0.415 -0.958 1.00 90.31 90 MET A CA 1
ATOM 752 C C . MET A 1 90 ? 3.245 -1.150 -2.027 1.00 90.31 90 MET A C 1
ATOM 754 O O . MET A 1 90 ? 3.449 -2.330 -2.294 1.00 90.31 90 MET A O 1
ATOM 758 N N . ALA A 1 91 ? 2.270 -0.453 -2.615 1.00 87.88 91 ALA A N 1
ATOM 759 C CA . ALA A 1 91 ? 1.418 -1.016 -3.662 1.00 87.88 91 ALA A CA 1
ATOM 760 C C . ALA A 1 91 ? 2.140 -1.146 -5.015 1.00 87.88 91 ALA A C 1
ATOM 762 O O . ALA A 1 91 ? 1.852 -2.079 -5.755 1.00 87.88 91 ALA A O 1
ATOM 763 N N . SER A 1 92 ? 3.075 -0.239 -5.317 1.00 84.12 92 SER A N 1
ATOM 764 C CA . SER A 1 92 ? 3.842 -0.214 -6.568 1.00 84.12 92 SER A CA 1
ATOM 765 C C . SER A 1 92 ? 5.333 0.057 -6.320 1.00 84.12 92 SER A C 1
ATOM 767 O O . SER A 1 92 ? 5.657 0.713 -5.323 1.00 84.12 92 SER A O 1
ATOM 769 N N . PRO A 1 93 ? 6.238 -0.385 -7.217 1.00 82.62 93 PRO A N 1
ATOM 770 C CA . PRO A 1 93 ? 7.675 -0.106 -7.112 1.00 82.62 93 PRO A CA 1
ATOM 771 C C . PRO A 1 93 ? 7.994 1.394 -7.150 1.00 82.62 93 PRO A C 1
ATOM 773 O O . PRO A 1 93 ? 8.740 1.893 -6.311 1.00 82.62 93 PRO A O 1
ATOM 776 N N . ALA A 1 94 ? 7.331 2.152 -8.032 1.00 84.06 94 ALA A N 1
ATOM 777 C CA . ALA A 1 94 ? 7.498 3.607 -8.134 1.00 84.06 94 ALA A CA 1
ATOM 778 C C . ALA A 1 94 ? 7.197 4.341 -6.810 1.00 84.06 94 ALA A C 1
ATOM 780 O O . ALA A 1 94 ? 7.834 5.338 -6.470 1.00 84.06 94 ALA A O 1
ATOM 781 N N . SER A 1 95 ? 6.283 3.801 -5.994 1.00 85.50 95 SER A N 1
ATOM 782 C CA . SER A 1 95 ? 5.939 4.376 -4.687 1.00 85.50 95 SER A CA 1
ATOM 783 C C . SER A 1 95 ? 7.070 4.304 -3.654 1.00 85.50 95 SER A C 1
ATOM 785 O O . SER A 1 95 ? 6.925 4.912 -2.590 1.00 85.50 95 SER A O 1
ATOM 787 N N . CYS A 1 96 ? 8.155 3.564 -3.914 1.00 85.56 96 CYS A N 1
ATOM 788 C CA . CYS A 1 96 ? 9.325 3.474 -3.036 1.00 85.56 96 CYS A CA 1
ATOM 789 C C . CYS A 1 96 ? 10.241 4.700 -3.125 1.00 85.56 96 CYS A C 1
ATOM 791 O O . CYS A 1 96 ? 10.801 5.120 -2.111 1.00 85.56 96 CYS A O 1
ATOM 793 N N . ASN A 1 97 ? 10.335 5.299 -4.312 1.00 86.25 97 ASN A N 1
ATOM 794 C CA . ASN A 1 97 ? 11.196 6.455 -4.571 1.00 86.25 97 ASN A CA 1
ATOM 795 C C . ASN A 1 97 ? 10.471 7.790 -4.350 1.00 86.25 97 ASN A C 1
ATOM 797 O O . ASN A 1 97 ? 11.106 8.835 -4.291 1.00 86.25 97 ASN A O 1
ATOM 801 N N . MET A 1 98 ? 9.146 7.757 -4.174 1.00 88.75 98 MET A N 1
ATOM 802 C CA . MET A 1 98 ? 8.350 8.953 -3.906 1.00 88.75 98 MET A CA 1
ATOM 803 C C . MET A 1 98 ? 8.746 9.609 -2.565 1.00 88.75 98 MET A C 1
ATOM 805 O O . MET A 1 98 ? 8.894 8.890 -1.562 1.00 88.75 98 MET A O 1
ATOM 809 N N . PRO A 1 99 ? 8.849 10.952 -2.494 1.00 90.88 99 PRO A N 1
ATOM 810 C CA . PRO A 1 99 ? 9.170 11.662 -1.256 1.00 90.88 99 PRO A CA 1
ATOM 811 C C . PRO A 1 99 ? 8.156 11.392 -0.131 1.00 90.88 99 PRO A C 1
ATOM 813 O O . PRO A 1 99 ? 7.060 10.850 -0.336 1.00 90.88 99 PRO A O 1
ATOM 816 N N . LEU A 1 100 ? 8.544 11.702 1.109 1.00 90.50 100 LEU A N 1
ATOM 817 C CA . LEU A 1 100 ? 7.677 11.534 2.276 1.00 90.50 100 LEU A CA 1
ATOM 818 C C . LEU A 1 100 ? 6.809 12.776 2.498 1.00 90.50 100 LEU A C 1
ATOM 820 O O . LEU A 1 100 ? 7.319 13.877 2.671 1.00 90.50 100 LEU A O 1
ATOM 824 N N . ASP A 1 101 ? 5.499 12.562 2.622 1.00 92.25 101 ASP A N 1
ATOM 825 C CA . ASP A 1 101 ? 4.548 13.622 2.960 1.00 92.25 101 ASP A CA 1
ATOM 826 C C . ASP A 1 101 ? 4.657 13.993 4.452 1.00 92.25 101 ASP A C 1
ATOM 828 O O . ASP A 1 101 ? 4.078 13.329 5.323 1.00 92.25 101 ASP A O 1
ATOM 832 N N . VAL A 1 102 ? 5.373 15.075 4.768 1.00 93.94 102 VAL A N 1
ATOM 833 C CA . VAL A 1 102 ? 5.579 15.555 6.151 1.00 93.94 102 VAL A CA 1
ATOM 834 C C . VAL A 1 102 ? 4.269 15.884 6.874 1.00 93.94 102 VAL A C 1
ATOM 836 O O . VAL A 1 102 ? 4.098 15.510 8.036 1.00 93.94 102 VAL A O 1
ATOM 839 N N . ALA A 1 103 ? 3.296 16.479 6.180 1.00 95.62 103 ALA A N 1
ATOM 840 C CA . ALA A 1 103 ? 1.987 16.812 6.748 1.00 95.62 103 ALA A CA 1
ATOM 841 C C . ALA A 1 103 ? 1.212 15.560 7.207 1.00 95.62 103 ALA A C 1
ATOM 843 O O . ALA A 1 103 ? 0.660 15.515 8.312 1.00 95.62 103 ALA A O 1
ATOM 844 N N . LYS A 1 104 ? 1.235 14.489 6.401 1.00 93.94 104 LYS A N 1
ATOM 845 C CA . LYS A 1 104 ? 0.639 13.194 6.773 1.00 93.94 104 LYS A CA 1
ATOM 846 C C . LYS A 1 104 ? 1.387 12.546 7.941 1.00 93.94 104 LYS A C 1
ATOM 848 O O . LYS A 1 104 ? 0.779 11.893 8.785 1.00 93.94 104 LYS A O 1
ATOM 853 N N . GLY A 1 105 ? 2.698 12.768 8.035 1.00 94.12 105 GLY A N 1
ATOM 854 C CA . GLY A 1 105 ? 3.497 12.361 9.190 1.00 94.12 105 GLY A CA 1
ATOM 855 C C . GLY A 1 105 ? 3.026 13.014 10.492 1.00 94.12 105 GLY A C 1
ATOM 856 O O . GLY A 1 105 ? 2.812 12.319 11.486 1.00 94.12 105 GLY A O 1
ATOM 857 N N . GLN A 1 106 ? 2.811 14.332 10.486 1.00 96.88 106 GLN A N 1
ATOM 858 C CA . GLN A 1 106 ? 2.366 15.070 11.675 1.00 96.88 106 GLN A CA 1
ATOM 859 C C . GLN A 1 106 ? 0.935 14.704 12.090 1.00 96.88 106 GLN A C 1
ATOM 861 O O . GLN A 1 106 ? 0.668 14.455 13.267 1.00 96.88 106 GLN A O 1
ATOM 866 N N . THR A 1 107 ? 0.013 14.585 11.132 1.00 97.06 107 THR A N 1
ATOM 867 C CA . THR A 1 107 ? -1.368 14.148 11.413 1.00 97.06 107 THR A CA 1
ATOM 868 C C . THR A 1 107 ? -1.419 12.719 11.957 1.00 97.06 107 THR A C 1
ATOM 870 O O . THR A 1 107 ? -2.167 12.441 12.900 1.00 97.06 107 THR A O 1
ATOM 873 N N . LEU A 1 108 ? -0.571 11.815 11.452 1.00 95.00 108 LEU A N 1
ATOM 874 C CA . LEU A 1 108 ? -0.459 10.456 11.979 1.00 95.00 108 LEU A CA 1
ATOM 875 C C . LEU A 1 108 ? 0.069 10.437 13.419 1.00 95.00 108 LEU A C 1
ATOM 877 O O . LEU A 1 108 ? -0.428 9.645 14.218 1.00 95.00 108 LEU A O 1
ATOM 881 N N . LYS A 1 109 ? 1.032 11.300 13.777 1.00 96.19 109 LYS A N 1
ATOM 882 C CA . LYS A 1 109 ? 1.525 11.427 15.163 1.00 96.19 109 LYS A CA 1
ATOM 883 C C . LYS A 1 109 ? 0.399 11.831 16.119 1.00 96.19 109 LYS A C 1
ATOM 885 O O . LYS A 1 109 ? 0.170 11.137 17.108 1.00 96.19 109 LYS A O 1
ATOM 890 N N . LYS A 1 110 ? -0.368 12.872 15.771 1.00 96.69 110 LYS A N 1
ATOM 891 C CA . LYS A 1 110 ? -1.537 13.326 16.551 1.00 96.69 110 LYS A CA 1
ATOM 892 C C . LYS A 1 110 ? -2.612 12.235 16.672 1.00 96.69 110 LYS A C 1
ATOM 894 O O . LYS A 1 110 ? -3.155 11.984 17.747 1.00 96.69 110 LYS A O 1
ATOM 899 N N . THR A 1 111 ? -2.880 11.519 15.579 1.00 96.44 111 THR A N 1
ATOM 900 C CA . THR A 1 111 ? -3.866 10.424 15.562 1.00 96.44 111 THR A CA 1
ATOM 901 C C . THR A 1 111 ? -3.412 9.228 16.398 1.00 96.44 111 THR A C 1
ATOM 903 O O . THR A 1 111 ? -4.225 8.613 17.084 1.00 96.44 111 THR A O 1
ATOM 906 N N . LYS A 1 112 ? -2.119 8.883 16.370 1.00 94.94 112 LYS A N 1
ATOM 907 C CA . LYS A 1 112 ? -1.569 7.822 17.222 1.00 94.94 112 LYS A CA 1
ATOM 908 C C . LYS A 1 112 ? -1.681 8.205 18.693 1.00 94.94 112 LYS A C 1
ATOM 910 O O . LYS A 1 112 ? -2.235 7.419 19.446 1.00 94.94 112 LYS A O 1
ATOM 915 N N . SER A 1 113 ? -1.262 9.412 19.070 1.00 95.62 113 SER A N 1
ATOM 916 C CA . SER A 1 113 ? -1.370 9.895 20.453 1.00 95.62 113 SER A CA 1
ATOM 917 C C . SER A 1 113 ? -2.799 9.771 21.005 1.00 95.62 113 SER A C 1
ATOM 919 O O . SER A 1 113 ? -2.988 9.238 22.091 1.00 95.62 113 SER A O 1
ATOM 921 N N . SER A 1 114 ? -3.813 10.142 20.218 1.00 95.88 114 SER A N 1
ATOM 922 C CA . SER A 1 114 ? -5.216 10.084 20.657 1.00 95.88 114 SER A CA 1
ATOM 923 C C . SER A 1 114 ? -5.867 8.695 20.570 1.00 95.88 114 SER A C 1
ATOM 925 O O . SER A 1 114 ? -6.715 8.361 21.392 1.00 95.88 114 SER A O 1
ATOM 927 N N . LYS A 1 115 ? -5.531 7.870 19.566 1.00 96.62 115 LYS A N 1
ATOM 928 C CA . LYS A 1 115 ? -6.294 6.642 19.236 1.00 96.62 115 LYS A CA 1
ATOM 929 C C . LYS A 1 115 ? -5.492 5.342 19.316 1.00 96.62 115 LYS A C 1
ATOM 931 O O . LYS A 1 115 ? -6.011 4.287 18.937 1.00 96.62 115 LYS A O 1
ATOM 936 N N . GLN A 1 116 ? -4.253 5.361 19.809 1.00 95.50 116 GLN A N 1
ATOM 937 C CA . GLN A 1 116 ? -3.373 4.183 19.819 1.00 95.50 116 GLN A CA 1
ATOM 938 C C . GLN A 1 116 ? -3.984 2.971 20.531 1.00 95.50 116 GLN A C 1
ATOM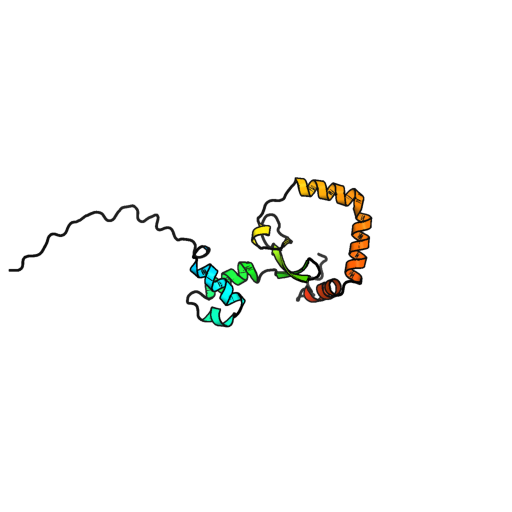 940 O O . GLN A 1 116 ? -3.883 1.863 20.004 1.00 95.50 116 GLN A O 1
ATOM 945 N N . GLY A 1 117 ? -4.673 3.161 21.661 1.00 96.56 117 GLY A N 1
ATOM 946 C CA . GLY A 1 117 ? -5.327 2.065 22.387 1.00 96.56 117 GLY A CA 1
ATOM 947 C C . GLY A 1 117 ? -6.364 1.327 21.532 1.00 96.56 117 GLY A C 1
ATOM 948 O O . GLY A 1 117 ? -6.278 0.112 21.342 1.00 96.56 117 GLY A O 1
ATOM 949 N N . LYS A 1 118 ? -7.294 2.070 20.919 1.00 96.69 118 LYS A N 1
ATOM 950 C CA . LYS A 1 118 ? -8.337 1.506 20.044 1.00 96.69 118 LYS A CA 1
ATOM 951 C C . LYS A 1 118 ? -7.741 0.823 18.811 1.00 96.69 118 LYS A C 1
ATOM 953 O O . LYS A 1 118 ? -8.153 -0.284 18.459 1.00 96.69 118 LYS A O 1
ATOM 958 N N . VAL A 1 119 ? -6.745 1.442 18.172 1.00 94.75 119 VAL A N 1
ATOM 959 C CA . VAL A 1 119 ? -6.047 0.861 17.010 1.00 94.75 119 VAL A CA 1
ATOM 960 C C . VAL A 1 119 ? -5.327 -0.436 17.393 1.00 94.75 119 VAL A C 1
ATOM 962 O O . VAL A 1 119 ? -5.387 -1.419 16.653 1.00 94.75 119 VAL A O 1
ATOM 965 N N . ARG A 1 120 ? -4.705 -0.488 18.578 1.00 95.19 120 ARG A N 1
ATOM 966 C CA . ARG A 1 120 ? -4.048 -1.697 19.088 1.00 95.19 120 ARG A CA 1
ATOM 967 C C . ARG A 1 120 ? -5.047 -2.839 19.256 1.00 95.19 120 ARG A C 1
ATOM 969 O O . ARG A 1 120 ? -4.828 -3.920 18.709 1.00 95.19 120 ARG A O 1
ATOM 976 N N . MET A 1 121 ? -6.155 -2.595 19.956 1.00 97.12 121 MET A N 1
ATOM 977 C CA . MET A 1 121 ? -7.143 -3.639 20.254 1.00 97.12 121 MET A CA 1
ATOM 978 C C . MET A 1 121 ? -7.851 -4.145 18.995 1.00 97.12 121 MET A C 1
ATOM 980 O O . MET A 1 121 ? -7.967 -5.353 18.791 1.00 97.12 121 MET A O 1
ATOM 984 N N . THR A 1 122 ? -8.259 -3.241 18.102 1.00 95.38 122 THR A N 1
ATOM 985 C CA . THR A 1 122 ? -8.864 -3.617 16.812 1.00 95.38 122 THR A CA 1
ATOM 986 C C . THR A 1 122 ? -7.886 -4.393 15.930 1.00 95.38 122 THR A C 1
ATOM 988 O O . THR A 1 122 ? -8.274 -5.381 15.304 1.00 95.38 122 THR A O 1
ATOM 991 N N . GLY A 1 123 ? -6.601 -4.026 15.933 1.00 93.44 123 GLY A N 1
ATOM 992 C CA . GLY A 1 123 ? -5.549 -4.755 15.229 1.00 93.44 123 GLY A CA 1
ATOM 993 C C . GLY A 1 123 ? -5.316 -6.168 15.774 1.00 93.44 123 GLY A C 1
ATOM 994 O O . GLY A 1 123 ? -5.106 -7.096 14.994 1.00 93.44 123 GLY A O 1
ATOM 995 N N . ILE A 1 124 ? -5.369 -6.365 17.095 1.00 95.19 124 ILE A N 1
ATOM 996 C CA . ILE A 1 124 ? -5.274 -7.698 17.718 1.00 95.19 124 ILE A CA 1
ATOM 997 C C . ILE A 1 124 ? -6.470 -8.562 17.300 1.00 95.19 124 ILE A C 1
ATOM 999 O O . ILE A 1 124 ? -6.265 -9.625 16.714 1.00 95.19 124 ILE A O 1
ATOM 1003 N N . LYS A 1 125 ? -7.702 -8.065 17.482 1.00 95.50 125 LYS A N 1
ATOM 1004 C CA . LYS A 1 125 ? -8.929 -8.781 17.087 1.00 95.50 125 LYS A CA 1
ATOM 1005 C C . LYS A 1 125 ? -8.913 -9.161 15.601 1.00 95.50 125 LYS A C 1
ATOM 1007 O O . LYS A 1 125 ? -9.140 -10.312 15.241 1.00 95.50 125 LYS A O 1
ATOM 1012 N N . THR A 1 126 ? -8.522 -8.223 14.736 1.00 92.81 126 THR A N 1
ATOM 1013 C CA . THR A 1 126 ? -8.450 -8.440 13.281 1.00 92.81 126 THR A CA 1
ATOM 1014 C C . THR A 1 126 ? -7.415 -9.493 12.882 1.00 92.81 126 THR A C 1
ATOM 1016 O O . THR A 1 126 ? -7.623 -10.212 11.902 1.00 92.81 126 THR A O 1
ATOM 1019 N N . ARG A 1 127 ? -6.283 -9.582 13.590 1.00 90.19 127 ARG A N 1
ATOM 1020 C CA . ARG A 1 127 ? -5.252 -10.596 13.317 1.00 90.19 127 ARG A CA 1
ATOM 1021 C C . ARG A 1 127 ? -5.689 -11.991 13.763 1.00 90.19 127 ARG A C 1
ATOM 1023 O O . ARG A 1 127 ? -5.369 -12.948 13.069 1.00 90.19 127 ARG A O 1
ATOM 1030 N N . ALA A 1 128 ? -6.449 -12.081 14.854 1.00 91.94 128 ALA A N 1
ATOM 1031 C CA . ALA A 1 128 ? -6.938 -13.342 15.403 1.00 91.94 128 ALA A CA 1
ATOM 1032 C C . ALA A 1 128 ? -8.145 -13.916 14.637 1.00 91.94 128 ALA A C 1
ATOM 1034 O O . ALA A 1 128 ? -8.158 -15.096 14.299 1.00 91.94 128 ALA A O 1
ATOM 1035 N N . GLN A 1 129 ? -9.155 -13.093 14.344 1.00 92.88 129 GLN A N 1
ATOM 1036 C CA . GLN A 1 129 ? -10.443 -13.579 13.829 1.00 92.88 129 GLN A CA 1
ATOM 1037 C C . GLN A 1 129 ? -10.491 -13.673 12.298 1.00 92.88 129 GLN A C 1
ATOM 1039 O O . GLN A 1 129 ? -11.111 -14.576 11.742 1.00 92.88 129 GLN A O 1
ATOM 1044 N N . ASN A 1 130 ? -9.835 -12.756 11.580 1.00 92.12 130 ASN A N 1
ATOM 1045 C CA . ASN A 1 130 ? -9.944 -12.721 10.124 1.00 92.12 130 ASN A CA 1
ATOM 1046 C C . ASN A 1 130 ? -9.141 -13.867 9.487 1.00 92.12 130 ASN A C 1
ATOM 1048 O O . ASN A 1 130 ? -7.912 -13.903 9.579 1.00 92.12 130 ASN A O 1
ATOM 1052 N N . VAL A 1 131 ? -9.829 -14.755 8.764 1.00 92.31 131 VAL A N 1
ATOM 1053 C CA . VAL A 1 131 ? -9.232 -15.912 8.071 1.00 92.31 131 VAL A CA 1
ATOM 1054 C C . VAL A 1 131 ? -8.046 -15.509 7.188 1.00 92.31 131 VAL A C 1
ATOM 1056 O O . VAL A 1 131 ? -7.006 -16.165 7.199 1.00 92.31 131 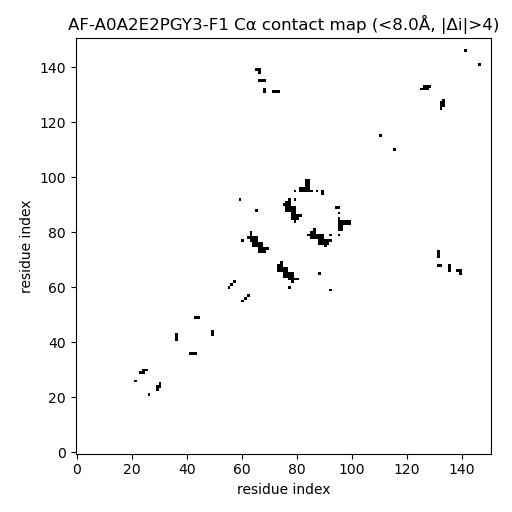VAL A O 1
ATOM 1059 N N . ARG A 1 132 ? -8.148 -14.384 6.474 1.00 92.69 132 ARG A N 1
ATOM 1060 C CA . ARG A 1 132 ? -7.087 -13.894 5.580 1.00 92.69 132 ARG A CA 1
ATOM 1061 C C . ARG A 1 132 ? -5.898 -13.329 6.360 1.00 92.69 132 ARG A C 1
ATOM 1063 O O . ARG A 1 132 ? -4.760 -13.517 5.944 1.00 92.69 132 ARG A O 1
ATOM 1070 N N . SER A 1 133 ? -6.135 -12.697 7.514 1.00 90.75 133 SER A N 1
ATOM 1071 C CA . SER A 1 133 ? -5.051 -12.263 8.413 1.00 90.75 133 SER A CA 1
ATOM 1072 C C . SER A 1 133 ? -4.287 -13.447 9.011 1.00 90.75 133 SER A C 1
ATOM 1074 O O . SER A 1 133 ? -3.067 -13.373 9.127 1.00 90.75 133 SER A O 1
ATOM 1076 N N . ARG A 1 134 ? -4.975 -14.546 9.342 1.00 91.25 134 ARG A N 1
ATOM 1077 C CA . ARG A 1 134 ? -4.323 -15.788 9.788 1.00 91.25 134 ARG A CA 1
ATOM 1078 C C . ARG A 1 134 ? -3.497 -16.415 8.665 1.00 91.25 134 ARG A C 1
ATOM 1080 O O . ARG A 1 134 ? -2.320 -16.705 8.852 1.00 91.25 134 ARG A O 1
ATOM 1087 N N . ARG A 1 135 ? -4.069 -16.520 7.459 1.00 91.31 135 ARG A N 1
ATOM 1088 C CA . ARG A 1 135 ? -3.372 -17.036 6.267 1.00 91.31 135 ARG A CA 1
ATOM 1089 C C . ARG A 1 135 ? -2.095 -16.242 5.946 1.00 91.31 135 ARG A C 1
ATOM 1091 O O . ARG A 1 135 ? -1.070 -16.827 5.609 1.00 91.31 135 ARG A O 1
ATOM 1098 N N . LEU A 1 136 ? -2.131 -14.919 6.106 1.00 90.56 136 LEU A N 1
ATOM 1099 C CA . LEU A 1 136 ? -0.990 -14.020 5.898 1.00 90.56 136 LEU A CA 1
ATOM 1100 C C . LEU A 1 136 ? 0.255 -14.363 6.725 1.00 90.56 136 LEU A C 1
ATOM 1102 O O . LEU A 1 136 ? 1.371 -14.192 6.234 1.00 90.56 136 LEU A O 1
ATOM 1106 N N . GLN A 1 137 ? 0.073 -14.836 7.960 1.00 85.81 137 GLN A N 1
ATOM 1107 C CA . GLN A 1 137 ? 1.182 -15.212 8.845 1.00 85.81 137 GLN A CA 1
ATOM 1108 C C . GLN A 1 137 ? 1.937 -16.443 8.337 1.00 85.81 137 GLN A C 1
ATOM 1110 O O . GLN A 1 137 ? 3.105 -16.625 8.664 1.00 85.81 137 GLN A O 1
ATOM 1115 N N . VAL A 1 138 ? 1.278 -17.286 7.539 1.00 85.81 138 VAL A N 1
ATOM 1116 C CA . VAL A 1 138 ? 1.878 -18.485 6.946 1.00 85.81 138 VAL A CA 1
ATOM 1117 C C . VAL A 1 138 ? 2.549 -18.156 5.620 1.00 85.81 138 VAL A C 1
ATOM 1119 O O . VAL A 1 138 ? 3.672 -18.585 5.384 1.00 85.81 138 VAL A O 1
ATOM 1122 N N . ILE A 1 139 ? 1.887 -17.359 4.779 1.00 86.69 139 ILE A N 1
ATOM 1123 C CA . ILE A 1 139 ? 2.367 -17.075 3.424 1.00 86.69 139 ILE A CA 1
ATOM 1124 C C . ILE A 1 139 ? 3.672 -16.256 3.425 1.00 86.69 139 ILE A C 1
ATOM 1126 O O . ILE A 1 139 ? 4.517 -16.457 2.561 1.00 86.69 139 ILE A O 1
ATOM 1130 N N . ASN A 1 140 ? 3.860 -15.345 4.383 1.00 85.38 140 ASN A N 1
ATOM 1131 C CA . ASN A 1 140 ? 5.055 -14.492 4.449 1.00 85.38 140 ASN A CA 1
ATOM 1132 C C . ASN A 1 140 ? 6.188 -15.075 5.314 1.00 85.38 140 ASN A C 1
ATOM 1134 O O . ASN A 1 140 ? 7.051 -14.322 5.769 1.00 85.38 140 ASN A O 1
ATOM 1138 N N . LYS A 1 141 ? 6.179 -16.381 5.612 1.00 79.62 141 LYS A N 1
ATOM 1139 C CA . LYS A 1 141 ? 7.239 -16.988 6.426 1.00 79.62 141 LYS A CA 1
ATOM 1140 C C . LYS A 1 141 ? 8.578 -16.913 5.678 1.00 79.62 141 LYS A C 1
ATOM 1142 O O . LYS A 1 141 ? 8.636 -17.341 4.526 1.00 79.62 141 LYS A O 1
ATOM 1147 N N . PRO A 1 142 ? 9.651 -16.391 6.302 1.00 68.25 142 PRO A N 1
ATOM 1148 C CA . PRO A 1 142 ? 10.970 -16.431 5.692 1.00 68.25 142 PRO A CA 1
ATOM 1149 C C . PRO A 1 142 ? 11.389 -17.893 5.523 1.00 68.25 142 PRO A C 1
ATOM 1151 O O . PRO A 1 142 ? 11.283 -18.694 6.452 1.00 68.25 142 PRO A O 1
ATOM 1154 N N . THR A 1 143 ? 11.868 -18.240 4.333 1.00 63.44 143 THR A N 1
ATOM 1155 C CA . THR A 1 143 ? 12.327 -19.595 3.995 1.00 63.44 143 THR A CA 1
ATOM 1156 C C . THR A 1 143 ? 13.563 -20.007 4.795 1.00 63.44 143 THR A C 1
ATOM 1158 O O . THR A 1 143 ? 13.766 -21.190 5.048 1.00 63.44 143 THR A O 1
ATOM 1161 N N . ASN A 1 144 ? 14.354 -19.042 5.278 1.00 60.31 144 ASN A N 1
ATOM 1162 C CA . ASN A 1 144 ? 15.510 -19.297 6.128 1.00 60.31 144 ASN A CA 1
ATOM 1163 C C . ASN A 1 144 ? 15.199 -19.006 7.609 1.00 60.31 144 ASN A C 1
ATOM 1165 O O . ASN A 1 144 ? 15.200 -17.852 8.046 1.00 60.31 144 ASN A O 1
ATOM 1169 N N . LYS A 1 145 ? 14.976 -20.070 8.393 1.00 54.84 145 LYS A N 1
ATOM 1170 C CA . LYS A 1 145 ? 14.704 -20.007 9.843 1.00 54.84 145 LYS A CA 1
ATOM 1171 C C . LYS A 1 145 ? 15.866 -19.426 10.667 1.00 54.84 145 LYS A C 1
ATOM 1173 O O . LYS A 1 145 ? 15.631 -18.996 11.791 1.00 54.84 145 LYS A O 1
ATOM 1178 N N . ARG A 1 146 ? 17.097 -19.370 10.130 1.00 56.34 146 ARG A N 1
ATOM 1179 C CA . ARG A 1 146 ? 18.276 -18.831 10.841 1.00 56.34 146 ARG A CA 1
ATOM 1180 C C . ARG A 1 146 ? 18.239 -17.309 11.013 1.00 56.34 146 ARG A C 1
ATOM 1182 O O . ARG A 1 146 ? 18.892 -16.787 11.905 1.00 56.34 146 ARG A O 1
ATOM 1189 N N . ARG A 1 147 ? 17.428 -16.589 10.228 1.00 53.41 147 ARG A N 1
ATOM 1190 C CA . ARG A 1 147 ? 17.143 -15.153 10.424 1.00 53.41 147 ARG A CA 1
ATOM 1191 C C . ARG A 1 147 ? 15.990 -14.930 11.408 1.00 53.41 147 ARG A C 1
ATOM 1193 O O . ARG A 1 147 ? 15.129 -14.082 11.184 1.00 53.41 147 ARG A O 1
ATOM 1200 N N . GLY A 1 148 ? 15.964 -15.703 12.492 1.00 48.25 148 GLY A N 1
ATOM 1201 C CA . GLY A 1 148 ? 15.098 -15.488 13.650 1.00 48.25 148 GLY A CA 1
ATOM 1202 C C . GLY A 1 148 ? 15.500 -14.225 14.412 1.00 48.25 148 GLY A C 1
ATOM 1203 O O . GLY A 1 148 ? 15.917 -14.292 15.558 1.00 48.25 148 GLY A O 1
ATOM 1204 N N . GLY A 1 149 ? 15.412 -13.071 13.760 1.00 40.62 149 GLY A N 1
ATOM 1205 C CA . GLY A 1 149 ? 15.625 -11.759 14.343 1.00 40.62 149 GLY A CA 1
ATOM 1206 C C . GLY A 1 149 ? 14.401 -10.915 14.042 1.00 40.62 149 GLY A C 1
ATOM 1207 O O . GLY A 1 149 ? 14.149 -10.581 12.888 1.00 40.62 149 GLY A O 1
ATOM 1208 N N . ARG A 1 150 ? 13.617 -10.658 15.089 1.00 40.12 150 ARG A N 1
ATOM 1209 C CA . ARG A 1 150 ? 12.548 -9.656 15.201 1.00 40.12 150 ARG A CA 1
ATOM 1210 C C . ARG A 1 150 ? 12.640 -8.558 14.117 1.00 40.12 150 ARG A C 1
ATOM 1212 O O . ARG A 1 150 ? 13.535 -7.722 14.181 1.00 40.12 150 ARG A O 1
ATOM 1219 N N . ILE A 1 151 ? 11.710 -8.569 13.155 1.00 37.84 151 ILE A N 1
ATOM 1220 C CA . ILE A 1 151 ? 11.332 -7.361 12.392 1.00 37.84 151 ILE A CA 1
ATOM 1221 C C . ILE A 1 151 ? 10.374 -6.551 13.261 1.00 37.84 151 ILE A C 1
ATOM 1223 O O . ILE A 1 151 ? 9.463 -7.183 13.848 1.00 37.84 151 ILE A O 1
#
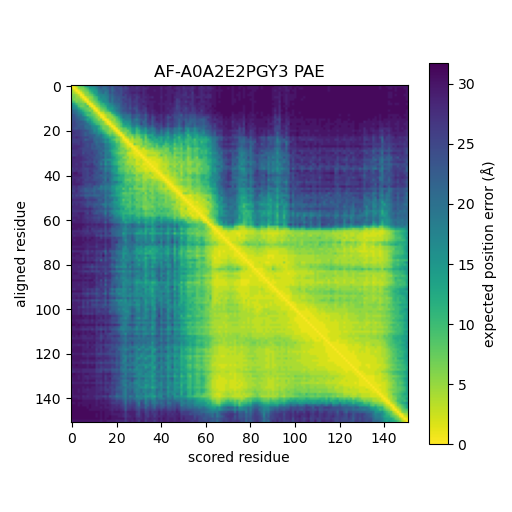
Sequence (151 aa):
MFLRQITDQTNEGIFDIFKSEKELKDSPEFKGWLKLYLKNPDIAAMHKRHEEFLQYYNDNVKEGLVWSRQGGKQVRKYRCTSGVRKGRVMASPASCNMPLDVAKGQTLKKTKSSKQGKVRMTGIKTRAQNVRSRRLQVINKPTNKRRGGRI